Protein AF-A0A0C9VJN4-F1 (afdb_monomer_lite)

pLDDT: mean 79.9, std 18.79, range [38.62, 97.38]

Sequence (126 aa):
MQLIPLPYTISDGPSHRNLYIPRFTIIGHVIGRPSIKNHAVMFTATSISYVFGCFQIVTVIAVIPPGVHWPKGPPIPKPHSPVHFIGILERIEKVTRTPVILVEEITLEIGNQKIRTLSMAIQFLS

Structure (mmCIF, N/CA/C/O backbone):
data_AF-A0A0C9VJN4-F1
#
_entry.id   AF-A0A0C9VJN4-F1
#
loop_
_atom_site.group_PDB
_atom_site.id
_atom_site.type_symbol
_atom_site.label_atom_id
_atom_site.label_alt_id
_atom_site.label_comp_id
_atom_site.label_asym_id
_atom_site.label_entity_id
_atom_site.label_seq_id
_atom_site.pdbx_PDB_ins_code
_atom_site.Cartn_x
_atom_site.Cartn_y
_atom_site.Cartn_z
_atom_site.occupancy
_atom_site.B_iso_or_equiv
_atom_site.auth_seq_id
_atom_site.auth_comp_id
_atom_site.auth_asym_id
_atom_site.auth_atom_id
_atom_site.pdbx_PDB_model_num
ATOM 1 N N . MET A 1 1 ? 15.858 9.145 17.296 1.00 43.66 1 MET A N 1
ATOM 2 C CA . MET A 1 1 ? 14.558 8.626 16.796 1.00 43.66 1 MET A CA 1
ATOM 3 C C . MET A 1 1 ? 14.220 7.312 17.531 1.00 43.66 1 MET A C 1
ATOM 5 O O . MET A 1 1 ? 14.784 6.288 17.187 1.00 43.66 1 MET A O 1
ATOM 9 N N . GLN A 1 2 ? 13.333 7.279 18.543 1.00 38.62 2 GLN A N 1
ATOM 10 C CA . GLN A 1 2 ? 13.177 6.155 19.523 1.00 38.62 2 GLN A CA 1
ATOM 11 C C . GLN A 1 2 ? 12.056 5.135 19.225 1.00 38.62 2 GLN A C 1
ATOM 13 O O . GLN A 1 2 ? 10.918 5.553 19.116 1.00 38.62 2 GLN A O 1
ATOM 18 N N . LEU A 1 3 ? 12.401 3.850 18.997 1.00 43.81 3 LEU A N 1
ATOM 19 C CA . LEU A 1 3 ? 11.599 2.728 18.417 1.00 43.81 3 LEU A CA 1
ATOM 20 C C . LEU A 1 3 ? 10.467 2.235 19.326 1.00 43.81 3 LEU A C 1
ATOM 22 O O . LEU A 1 3 ? 10.673 2.104 20.523 1.00 43.81 3 LEU A O 1
ATOM 26 N N . ILE A 1 4 ? 9.297 1.946 18.740 1.00 46.00 4 ILE A N 1
ATOM 27 C CA . ILE A 1 4 ? 8.277 1.112 19.386 1.00 46.00 4 ILE A CA 1
ATOM 28 C C . ILE A 1 4 ? 8.427 -0.282 18.771 1.00 46.00 4 ILE A C 1
ATOM 30 O O . ILE A 1 4 ? 8.339 -0.387 17.543 1.00 46.00 4 ILE A O 1
ATOM 34 N N . PRO A 1 5 ? 8.700 -1.323 19.573 1.00 48.12 5 PRO A N 1
ATOM 35 C CA . PRO A 1 5 ? 8.777 -2.692 19.081 1.00 48.12 5 PRO A CA 1
ATOM 36 C C . PRO A 1 5 ? 7.423 -3.145 18.526 1.00 48.12 5 PRO A C 1
ATOM 38 O O . PRO A 1 5 ? 6.374 -2.791 19.067 1.00 48.12 5 PRO A O 1
ATOM 41 N N . LEU A 1 6 ? 7.446 -3.938 17.456 1.00 50.00 6 LEU A N 1
ATOM 42 C CA . LEU A 1 6 ? 6.259 -4.651 16.989 1.00 50.00 6 LEU A CA 1
ATOM 43 C C . LEU A 1 6 ? 5.809 -5.686 18.039 1.00 50.00 6 LEU A C 1
ATOM 45 O O . LEU A 1 6 ? 6.642 -6.183 18.799 1.00 50.00 6 LEU A O 1
ATOM 49 N N . PRO A 1 7 ? 4.520 -6.075 18.051 1.00 48.06 7 PRO A N 1
ATOM 50 C CA . PRO A 1 7 ? 4.028 -7.155 18.910 1.00 48.06 7 PRO A CA 1
ATOM 51 C C . PRO A 1 7 ? 4.566 -8.545 18.513 1.00 48.06 7 PRO A C 1
ATOM 53 O O . PRO A 1 7 ? 4.307 -9.519 19.211 1.00 48.06 7 PRO A O 1
ATOM 56 N N . TYR A 1 8 ? 5.316 -8.649 17.411 1.00 49.25 8 TYR A N 1
ATOM 57 C CA . TYR A 1 8 ? 5.995 -9.861 16.959 1.00 49.25 8 TYR A CA 1
ATOM 58 C C . TYR A 1 8 ? 7.437 -9.555 16.538 1.00 49.25 8 TYR A C 1
ATOM 60 O O . TYR A 1 8 ? 7.755 -8.466 16.060 1.00 49.25 8 TYR A O 1
ATOM 68 N N . THR A 1 9 ? 8.326 -10.529 16.726 1.00 47.88 9 THR A N 1
ATOM 69 C CA . THR A 1 9 ? 9.752 -10.409 16.407 1.00 47.88 9 THR A CA 1
ATOM 70 C C . THR A 1 9 ? 9.981 -10.649 14.912 1.00 47.88 9 THR A C 1
ATOM 72 O O . THR A 1 9 ? 9.743 -11.756 14.431 1.00 47.88 9 THR A O 1
ATOM 75 N N . ILE A 1 10 ? 10.477 -9.649 14.175 1.00 50.81 10 ILE A N 1
ATOM 76 C CA . ILE A 1 10 ? 11.066 -9.871 12.844 1.00 50.81 10 ILE A CA 1
ATOM 77 C C . ILE A 1 10 ? 12.465 -10.446 13.098 1.00 50.81 10 ILE A C 1
ATOM 79 O O . ILE A 1 10 ? 13.338 -9.759 13.618 1.00 50.81 10 ILE A O 1
ATOM 83 N N . SER A 1 11 ? 12.632 -11.746 12.865 1.00 44.22 11 SER A N 1
ATOM 84 C CA . SER A 1 11 ? 13.878 -12.477 13.117 1.00 44.22 11 SER A CA 1
ATOM 85 C C . SER A 1 11 ? 14.722 -12.515 11.845 1.00 44.22 11 SER A C 1
ATOM 87 O O . SER A 1 11 ? 14.243 -13.008 10.831 1.00 44.22 11 SER A O 1
ATOM 89 N N . ASP A 1 12 ? 15.998 -12.130 11.933 1.00 48.84 12 ASP A N 1
ATOM 90 C CA . ASP A 1 12 ? 17.011 -12.293 10.867 1.00 48.84 12 ASP A CA 1
ATOM 91 C C . ASP A 1 12 ? 17.443 -13.775 10.656 1.00 48.84 12 ASP A C 1
ATOM 93 O O . ASP A 1 12 ? 18.557 -14.067 10.229 1.00 48.84 12 ASP A O 1
ATOM 97 N N . GLY A 1 13 ? 16.585 -14.738 11.022 1.00 43.44 13 GLY A N 1
ATOM 98 C CA . GLY A 1 13 ? 16.842 -16.184 10.999 1.00 43.44 13 GLY A CA 1
ATOM 99 C C . GLY A 1 13 ? 16.195 -16.904 9.804 1.00 43.44 13 GLY A C 1
ATOM 100 O O . GLY A 1 13 ? 15.449 -16.291 9.042 1.00 43.44 13 GLY A O 1
ATOM 101 N N . PRO A 1 14 ? 16.455 -18.216 9.620 1.00 39.97 14 PRO A N 1
ATOM 102 C CA . PRO A 1 14 ? 16.126 -18.934 8.391 1.00 39.97 14 PRO A CA 1
ATOM 103 C C . PRO A 1 14 ? 14.621 -18.910 8.086 1.00 39.97 14 PRO A C 1
ATOM 105 O O . PRO A 1 14 ? 13.773 -18.960 8.981 1.00 39.97 14 PRO A O 1
ATOM 108 N N . SER A 1 15 ? 14.332 -18.872 6.785 1.00 51.34 15 SER A N 1
ATOM 109 C CA . SER A 1 15 ? 13.074 -18.627 6.055 1.00 51.34 15 SER A CA 1
ATOM 110 C C . SER A 1 15 ? 11.782 -19.296 6.556 1.00 51.34 15 SER A C 1
ATOM 112 O O . SER A 1 15 ? 10.698 -18.926 6.109 1.00 51.34 15 SER A O 1
ATOM 114 N N . HIS A 1 16 ? 11.838 -20.228 7.506 1.00 41.19 16 HIS A N 1
ATOM 115 C CA . HIS A 1 16 ? 10.671 -20.948 8.022 1.00 41.19 16 HIS A CA 1
ATOM 116 C C . HIS A 1 16 ? 9.840 -20.159 9.051 1.00 41.19 16 HIS A C 1
ATOM 118 O O . HIS A 1 16 ? 8.668 -20.475 9.247 1.00 41.19 16 HIS A O 1
ATOM 124 N N . ARG A 1 17 ? 10.384 -19.105 9.685 1.00 42.78 17 ARG A N 1
ATOM 125 C CA . ARG A 1 17 ? 9.608 -18.234 10.602 1.00 42.78 17 ARG A CA 1
ATOM 126 C C . ARG A 1 17 ? 8.799 -17.135 9.896 1.00 42.78 17 ARG A C 1
ATOM 128 O O . ARG A 1 17 ? 7.912 -16.561 10.521 1.00 42.78 17 ARG A O 1
ATOM 135 N N . ASN A 1 18 ? 9.017 -16.908 8.597 1.00 52.91 18 ASN A N 1
ATOM 136 C CA . ASN A 1 18 ? 8.230 -15.963 7.789 1.00 52.91 18 ASN A CA 1
ATOM 137 C C . ASN A 1 18 ? 6.809 -16.456 7.455 1.00 52.91 18 ASN A C 1
ATOM 139 O O . ASN A 1 18 ? 6.000 -15.679 6.952 1.00 52.91 18 ASN A O 1
ATOM 143 N N . LEU A 1 19 ? 6.479 -17.723 7.737 1.00 53.78 19 LEU A N 1
ATOM 144 C CA . LEU A 1 19 ? 5.162 -18.301 7.431 1.00 53.78 19 LEU A CA 1
ATOM 145 C C . LEU A 1 19 ? 4.019 -17.701 8.265 1.00 53.78 19 LEU A C 1
ATOM 147 O O . LEU A 1 19 ? 2.883 -17.689 7.804 1.00 53.78 19 LEU A O 1
ATOM 151 N N . TYR A 1 20 ? 4.313 -17.185 9.462 1.00 68.69 20 TYR A N 1
ATOM 152 C CA . TYR A 1 20 ? 3.299 -16.679 10.398 1.00 68.69 20 TYR A CA 1
ATOM 153 C C . TYR A 1 20 ? 3.254 -15.151 10.500 1.00 68.69 20 TYR A C 1
ATOM 155 O O . TYR A 1 20 ? 2.541 -14.617 11.349 1.00 68.69 20 TYR A O 1
ATOM 163 N N . ILE A 1 21 ? 4.011 -14.430 9.665 1.00 80.50 21 ILE A N 1
ATOM 164 C CA . ILE A 1 21 ? 3.935 -12.967 9.648 1.00 80.50 21 ILE A CA 1
ATOM 165 C C . ILE A 1 21 ? 2.599 -12.570 9.003 1.00 80.50 21 ILE A C 1
ATOM 167 O O . ILE A 1 21 ? 2.330 -12.977 7.868 1.00 80.50 21 ILE A O 1
ATOM 171 N N . PRO A 1 22 ? 1.748 -11.793 9.699 1.00 86.19 22 PRO A N 1
ATOM 172 C CA . PRO A 1 22 ? 0.459 -11.399 9.158 1.00 86.19 22 PRO A CA 1
ATOM 173 C C . PRO A 1 22 ? 0.645 -10.499 7.937 1.00 86.19 22 PRO A C 1
ATOM 175 O O . PRO A 1 22 ? 1.382 -9.510 7.972 1.00 86.19 22 PRO A O 1
ATOM 178 N N . ARG A 1 23 ? -0.077 -10.837 6.868 1.00 91.31 23 ARG A N 1
ATOM 179 C CA . ARG A 1 23 ? -0.195 -10.003 5.674 1.00 91.31 23 ARG A CA 1
ATOM 180 C C . ARG A 1 23 ? -1.414 -9.108 5.791 1.00 91.31 23 ARG A C 1
ATOM 182 O O . ARG A 1 23 ? -2.522 -9.566 6.059 1.00 91.31 23 ARG A O 1
ATOM 189 N N . PHE A 1 24 ? -1.191 -7.827 5.564 1.00 93.12 24 PHE A N 1
ATOM 190 C CA . PHE A 1 24 ? -2.216 -6.806 5.509 1.00 93.12 24 PHE A CA 1
ATOM 191 C C . PHE A 1 24 ? -2.602 -6.600 4.055 1.00 93.12 24 PHE A C 1
ATOM 193 O O . PHE A 1 24 ? -1.744 -6.346 3.212 1.00 93.12 24 PHE A O 1
ATOM 200 N N . THR A 1 25 ? -3.897 -6.702 3.781 1.00 95.31 25 THR A N 1
ATOM 201 C CA . THR A 1 25 ? -4.480 -6.355 2.485 1.00 95.31 25 THR A CA 1
ATOM 202 C C . THR A 1 25 ? -5.140 -4.993 2.613 1.00 95.31 25 THR A C 1
ATOM 204 O O . THR A 1 25 ? -5.990 -4.800 3.482 1.00 95.31 25 THR A O 1
ATOM 207 N N . ILE A 1 26 ? -4.736 -4.039 1.778 1.00 95.25 26 ILE A N 1
ATOM 208 C CA . ILE A 1 26 ? -5.226 -2.660 1.831 1.00 95.25 26 ILE A CA 1
ATOM 209 C C . ILE A 1 26 ? -5.759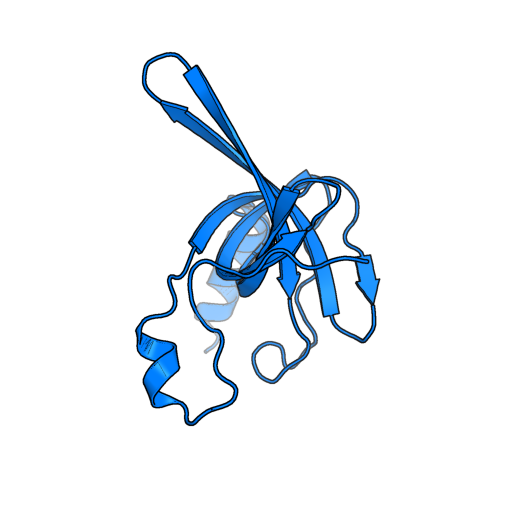 -2.275 0.462 1.00 95.25 26 ILE A C 1
ATOM 211 O O . ILE A 1 26 ? -5.024 -2.320 -0.519 1.00 95.25 26 ILE A O 1
ATOM 215 N N . ILE A 1 27 ? -7.022 -1.850 0.418 1.00 95.38 27 ILE A N 1
ATOM 216 C CA . ILE A 1 27 ? -7.645 -1.198 -0.737 1.00 95.38 27 ILE A CA 1
ATOM 217 C C . ILE A 1 27 ? -7.881 0.255 -0.340 1.00 95.38 27 ILE A C 1
ATOM 219 O O . ILE A 1 27 ? -8.578 0.532 0.632 1.00 95.38 27 ILE A O 1
ATOM 223 N N . GLY A 1 28 ? -7.285 1.197 -1.058 1.00 94.88 28 GLY A N 1
ATOM 224 C CA . GLY A 1 28 ? -7.329 2.597 -0.662 1.00 94.88 28 GLY A CA 1
ATOM 225 C C . GLY A 1 28 ? -6.958 3.554 -1.778 1.00 94.88 28 GLY A C 1
ATOM 226 O O . GLY A 1 28 ? -6.899 3.182 -2.946 1.00 94.88 28 GLY A O 1
ATOM 227 N N . HIS A 1 29 ? -6.709 4.804 -1.403 1.00 95.19 29 HIS A N 1
ATOM 228 C CA . HIS A 1 29 ? -6.278 5.862 -2.312 1.00 95.19 29 HIS A CA 1
ATOM 229 C C . HIS A 1 29 ? -4.941 6.447 -1.879 1.00 95.19 29 HIS A C 1
ATOM 231 O O . HIS A 1 29 ? -4.683 6.632 -0.689 1.00 95.19 29 HIS A O 1
ATOM 237 N N . VAL A 1 30 ? -4.102 6.763 -2.861 1.00 96.56 30 VAL A N 1
ATOM 238 C CA . VAL A 1 30 ? -2.786 7.369 -2.649 1.00 96.56 30 VAL A CA 1
ATOM 239 C C . VAL A 1 30 ? -2.958 8.830 -2.249 1.00 96.56 30 VAL A C 1
ATOM 241 O O . VAL A 1 30 ? -3.583 9.610 -2.970 1.00 96.56 30 VAL A O 1
ATOM 244 N N . ILE A 1 31 ? -2.368 9.219 -1.123 1.00 95.12 31 ILE A N 1
ATOM 245 C CA . ILE A 1 31 ? -2.365 10.600 -0.645 1.00 95.12 31 ILE A CA 1
ATOM 246 C C . ILE A 1 31 ? -1.024 11.250 -0.957 1.00 95.12 31 ILE A C 1
ATOM 248 O O . ILE A 1 31 ? 0.036 10.762 -0.566 1.00 95.12 31 ILE A O 1
ATOM 252 N N . GLY A 1 32 ? -1.092 12.406 -1.616 1.00 91.69 32 GLY A N 1
ATOM 253 C CA . GLY A 1 32 ? 0.083 13.198 -1.949 1.00 91.69 32 GLY A CA 1
ATOM 254 C C . GLY A 1 32 ? 0.948 12.555 -3.030 1.00 91.69 32 GLY A C 1
ATOM 255 O O . GLY A 1 32 ? 0.509 11.689 -3.788 1.00 91.69 32 GLY A O 1
ATOM 256 N N . ARG A 1 33 ? 2.189 13.035 -3.137 1.00 94.19 33 ARG A N 1
ATOM 257 C CA . ARG A 1 33 ? 3.156 12.538 -4.121 1.00 94.19 33 ARG A CA 1
ATOM 258 C C . ARG A 1 33 ? 4.005 11.423 -3.508 1.00 94.19 33 ARG A C 1
ATOM 260 O O . ARG A 1 33 ? 4.548 11.641 -2.424 1.00 94.19 33 ARG A O 1
ATOM 267 N N . PRO A 1 34 ? 4.166 10.274 -4.189 1.00 94.75 34 PRO A N 1
ATOM 268 C CA . PRO A 1 34 ? 5.149 9.280 -3.784 1.00 94.75 34 PRO A CA 1
ATOM 269 C C . PRO A 1 34 ? 6.555 9.877 -3.735 1.00 94.75 34 PRO A C 1
ATOM 271 O O . PRO A 1 34 ? 6.908 10.748 -4.533 1.00 94.75 34 PRO A O 1
ATOM 274 N N . SER A 1 35 ? 7.363 9.365 -2.818 1.00 94.88 35 SER A N 1
ATOM 275 C CA . SER A 1 35 ? 8.781 9.667 -2.688 1.00 94.88 35 SER A CA 1
ATOM 276 C C . SER A 1 35 ? 9.607 8.487 -3.182 1.00 94.88 35 SER A C 1
ATOM 278 O O . SER A 1 35 ? 9.245 7.330 -2.965 1.00 94.88 35 SER A O 1
ATOM 280 N N . ILE A 1 36 ? 10.728 8.780 -3.836 1.00 92.50 36 ILE A N 1
ATOM 281 C CA . ILE A 1 36 ? 11.662 7.775 -4.343 1.00 92.50 36 ILE A CA 1
ATOM 282 C C . ILE A 1 36 ? 13.003 8.0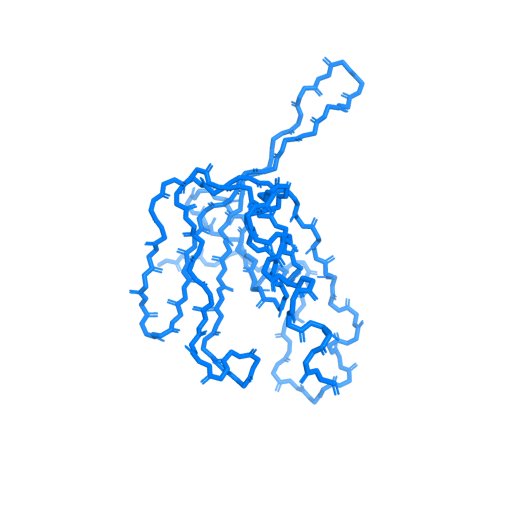21 -3.668 1.00 92.50 36 ILE A C 1
ATOM 284 O O . ILE A 1 36 ? 13.586 9.097 -3.803 1.00 92.50 36 ILE A O 1
ATOM 288 N N . LYS A 1 37 ? 13.496 7.028 -2.928 1.00 87.00 37 LYS A N 1
ATOM 289 C CA . LYS A 1 37 ? 14.787 7.110 -2.240 1.00 87.00 37 LYS A CA 1
ATOM 290 C C . LYS A 1 37 ? 15.452 5.745 -2.233 1.00 87.00 37 LYS A C 1
ATOM 292 O O . LYS A 1 37 ? 14.810 4.756 -1.899 1.00 87.00 37 LYS A O 1
ATOM 297 N N . ASN A 1 38 ? 16.739 5.695 -2.573 1.00 84.44 38 ASN A N 1
ATOM 298 C CA . ASN A 1 38 ? 17.530 4.458 -2.602 1.00 84.44 38 ASN A CA 1
ATOM 299 C C . ASN A 1 38 ? 16.848 3.332 -3.405 1.00 84.44 38 ASN A C 1
ATOM 301 O O . ASN A 1 38 ? 16.808 2.190 -2.961 1.00 84.44 38 ASN A O 1
ATOM 305 N N . HIS A 1 39 ? 16.262 3.672 -4.558 1.00 83.88 39 HIS A N 1
ATOM 306 C CA . HIS A 1 39 ? 15.502 2.750 -5.417 1.00 83.88 39 HIS A CA 1
ATOM 307 C C . HIS A 1 39 ? 14.252 2.116 -4.778 1.00 83.88 39 HIS A C 1
ATOM 309 O O . HIS A 1 39 ? 13.626 1.269 -5.405 1.00 83.88 39 HIS A O 1
ATOM 315 N N . ALA A 1 40 ? 13.854 2.545 -3.578 1.00 89.69 40 ALA A N 1
ATOM 316 C CA . ALA A 1 40 ? 12.566 2.225 -2.980 1.00 89.69 40 ALA A CA 1
ATOM 317 C C . ALA A 1 40 ? 11.535 3.309 -3.321 1.00 89.69 40 ALA A C 1
ATOM 319 O O . ALA A 1 40 ? 11.873 4.495 -3.419 1.00 89.69 40 ALA A O 1
ATOM 320 N N . VAL A 1 41 ? 10.271 2.905 -3.447 1.00 95.19 41 VAL A N 1
ATOM 321 C CA . VAL A 1 41 ? 9.133 3.822 -3.600 1.00 95.19 41 VAL A CA 1
ATOM 322 C C . VAL A 1 41 ? 8.343 3.836 -2.303 1.00 95.19 41 VAL A C 1
ATOM 324 O O . VAL A 1 41 ? 7.931 2.793 -1.808 1.00 95.19 41 VAL A O 1
ATOM 327 N N . MET A 1 42 ? 8.118 5.024 -1.756 1.00 95.75 42 MET A N 1
ATOM 328 C CA . MET A 1 42 ? 7.331 5.237 -0.547 1.00 95.75 42 MET A CA 1
ATOM 329 C C . MET A 1 42 ? 6.124 6.103 -0.885 1.00 95.75 42 MET A C 1
ATOM 331 O O . MET A 1 42 ? 6.264 7.150 -1.515 1.00 95.75 42 MET A O 1
ATOM 335 N N . PHE A 1 43 ? 4.937 5.698 -0.455 1.00 97.00 43 PHE A N 1
ATOM 336 C CA . PHE A 1 43 ? 3.719 6.480 -0.644 1.00 97.00 43 PHE A CA 1
ATOM 337 C C . PHE A 1 43 ? 2.782 6.314 0.544 1.00 97.00 43 PHE A C 1
ATOM 339 O O . PHE A 1 43 ? 2.805 5.299 1.234 1.00 97.00 43 PHE A O 1
ATOM 346 N N . THR A 1 44 ? 1.947 7.317 0.784 1.00 97.25 44 THR A N 1
ATOM 347 C CA . THR A 1 44 ? 0.900 7.238 1.801 1.00 97.25 44 THR A CA 1
ATOM 348 C C . THR A 1 44 ? -0.382 6.759 1.142 1.00 97.25 44 THR A C 1
ATOM 350 O O . THR A 1 44 ? -0.735 7.238 0.063 1.00 97.25 44 THR A O 1
ATOM 353 N N . ALA A 1 45 ? -1.089 5.833 1.779 1.00 97.38 45 ALA A N 1
ATOM 354 C CA . ALA A 1 45 ? -2.382 5.356 1.315 1.00 97.38 45 ALA A CA 1
ATOM 355 C C . ALA A 1 45 ? -3.410 5.417 2.441 1.00 97.38 45 ALA A C 1
ATOM 357 O O . ALA A 1 45 ? -3.102 5.090 3.587 1.00 97.38 45 ALA A O 1
ATOM 358 N N . THR A 1 46 ? -4.637 5.794 2.095 1.00 96.88 46 THR A N 1
ATOM 359 C CA . THR A 1 46 ? -5.766 5.797 3.024 1.00 96.88 46 THR A CA 1
ATOM 360 C C . THR A 1 46 ? -6.852 4.857 2.538 1.00 96.88 46 THR A C 1
ATOM 362 O O . THR A 1 46 ? -7.340 4.971 1.413 1.00 96.88 46 THR A O 1
ATOM 365 N N . SER A 1 47 ? -7.221 3.931 3.413 1.00 95.50 47 SER A N 1
ATOM 366 C CA . SER A 1 47 ? -8.375 3.052 3.284 1.00 95.50 47 SER A CA 1
ATOM 367 C C . SER A 1 47 ? -9.518 3.618 4.112 1.00 95.50 47 SER A C 1
ATOM 369 O O . SER A 1 47 ? -9.310 4.068 5.241 1.00 95.50 47 SER A O 1
ATOM 371 N N . ILE A 1 48 ? -10.726 3.580 3.559 1.00 94.06 48 ILE A N 1
ATOM 372 C CA . ILE A 1 48 ? -11.943 4.033 4.230 1.00 94.06 48 ILE A CA 1
ATOM 373 C C . ILE A 1 48 ? -12.965 2.909 4.131 1.00 94.06 48 ILE A C 1
ATOM 375 O O . ILE A 1 48 ? -13.268 2.446 3.034 1.00 94.06 48 ILE A O 1
ATOM 379 N N . SER A 1 49 ? -13.506 2.507 5.274 1.00 92.00 49 SER A N 1
ATOM 380 C CA . SER A 1 49 ? -14.558 1.499 5.381 1.00 92.00 49 SER A CA 1
ATOM 381 C C . SER A 1 49 ? -15.739 2.072 6.152 1.00 92.00 49 SER A C 1
ATOM 383 O O . SER A 1 49 ? -15.558 2.870 7.067 1.00 92.00 49 SER A O 1
ATOM 385 N N . TYR A 1 50 ? -16.957 1.664 5.806 1.00 92.06 50 TYR A N 1
ATOM 386 C CA . TYR A 1 50 ? -18.159 2.029 6.551 1.00 92.06 50 TYR A CA 1
ATOM 387 C C . TYR A 1 50 ? -18.614 0.840 7.395 1.00 92.06 50 TYR A C 1
ATOM 389 O O . TYR A 1 50 ? -18.902 -0.228 6.858 1.00 92.06 50 TYR A O 1
ATOM 397 N N . VAL A 1 51 ? -18.646 1.014 8.714 1.00 90.88 51 VAL A N 1
ATOM 398 C CA . VAL A 1 51 ? -18.959 -0.047 9.674 1.00 90.88 51 VAL A CA 1
ATOM 399 C C . VAL A 1 51 ? -19.938 0.505 10.706 1.00 90.88 51 VAL A C 1
ATOM 401 O O . VAL A 1 51 ? -19.640 1.489 11.377 1.00 90.88 51 VAL A O 1
ATOM 404 N N . PHE A 1 52 ? -21.112 -0.125 10.822 1.00 89.88 52 PHE A N 1
ATOM 405 C CA . PHE A 1 52 ? -22.157 0.209 11.806 1.00 89.88 52 PHE A CA 1
ATOM 406 C C . PHE A 1 52 ? -22.464 1.712 11.945 1.00 89.88 52 PHE A C 1
ATOM 408 O O . PHE A 1 52 ? -22.436 2.258 13.043 1.00 89.88 52 PHE A O 1
ATOM 415 N N . GLY A 1 53 ? -22.758 2.405 10.843 1.00 92.12 53 GLY A N 1
ATOM 416 C CA . GLY A 1 53 ? -23.129 3.823 10.918 1.00 92.12 53 GLY A CA 1
ATOM 417 C C . GLY A 1 53 ? -21.955 4.802 10.828 1.00 92.12 53 GLY A C 1
ATOM 418 O O . GLY A 1 53 ? -22.182 5.989 10.608 1.00 92.12 53 GLY A O 1
ATOM 419 N N . CYS A 1 54 ? -20.715 4.322 10.949 1.00 91.81 54 CYS A N 1
ATOM 420 C CA . CYS A 1 54 ? -19.526 5.160 11.073 1.00 91.81 54 CYS A CA 1
ATOM 421 C C . CYS A 1 54 ? -18.493 4.866 9.980 1.00 91.81 54 CYS A C 1
ATOM 423 O O . CYS A 1 54 ? -18.263 3.715 9.606 1.00 91.81 54 CYS A O 1
ATOM 425 N N . PHE A 1 55 ? -17.806 5.910 9.512 1.00 91.31 55 PHE A N 1
ATOM 426 C CA . PHE A 1 55 ? -16.612 5.746 8.687 1.00 91.31 55 PHE A CA 1
ATOM 427 C C . PHE A 1 55 ? -15.402 5.437 9.568 1.00 91.31 55 PHE A C 1
ATOM 429 O O . PHE A 1 55 ? -15.072 6.191 10.482 1.00 91.31 55 PHE A O 1
ATOM 436 N N . GLN A 1 56 ? -14.724 4.338 9.263 1.00 92.56 56 GLN A N 1
ATOM 437 C CA . GLN A 1 56 ? -13.419 3.989 9.801 1.00 92.56 56 GLN A CA 1
ATOM 438 C C . GLN A 1 56 ? -12.362 4.285 8.745 1.00 92.56 56 GLN A C 1
ATOM 440 O O . GLN A 1 56 ? -12.479 3.864 7.594 1.00 92.56 56 GLN A O 1
ATOM 445 N N . ILE A 1 57 ? -11.332 5.025 9.143 1.00 92.44 57 ILE A N 1
ATOM 446 C CA . ILE A 1 57 ? -10.269 5.483 8.255 1.00 92.44 57 ILE A CA 1
ATOM 447 C C . ILE A 1 57 ? -8.952 4.932 8.779 1.00 92.44 57 ILE A C 1
ATOM 449 O O . ILE A 1 57 ? -8.630 5.094 9.955 1.00 92.44 57 ILE A O 1
ATOM 453 N N . VAL A 1 58 ? -8.182 4.305 7.897 1.00 93.69 58 VAL A N 1
ATOM 454 C CA . VAL A 1 58 ? -6.828 3.843 8.192 1.00 93.69 58 VAL A CA 1
ATOM 455 C C . VAL A 1 58 ? -5.888 4.450 7.170 1.00 93.69 58 VAL A C 1
ATOM 457 O O . VAL A 1 58 ? -6.045 4.241 5.969 1.00 93.69 58 VAL A O 1
ATOM 460 N N . THR A 1 59 ? -4.893 5.181 7.658 1.00 96.25 59 THR A N 1
ATOM 461 C CA . THR A 1 59 ? -3.802 5.713 6.842 1.00 96.25 59 THR A CA 1
ATOM 462 C C . THR A 1 59 ? -2.541 4.927 7.145 1.00 96.25 59 THR A C 1
ATOM 464 O O . THR A 1 59 ? -2.207 4.719 8.310 1.00 96.25 59 THR A O 1
ATOM 467 N N . VAL A 1 60 ? -1.841 4.502 6.099 1.00 96.94 60 VAL A N 1
ATOM 468 C CA . VAL A 1 60 ? -0.566 3.793 6.202 1.00 96.94 60 VAL A CA 1
ATOM 469 C C . VAL A 1 60 ? 0.475 4.424 5.293 1.00 96.94 60 VAL A C 1
ATOM 471 O O . VAL A 1 60 ? 0.160 5.072 4.294 1.00 96.94 60 VAL A O 1
ATOM 474 N N . ILE A 1 61 ? 1.733 4.171 5.622 1.00 96.50 61 ILE A N 1
ATOM 475 C CA . ILE A 1 61 ? 2.865 4.377 4.732 1.00 96.50 61 ILE A CA 1
ATOM 476 C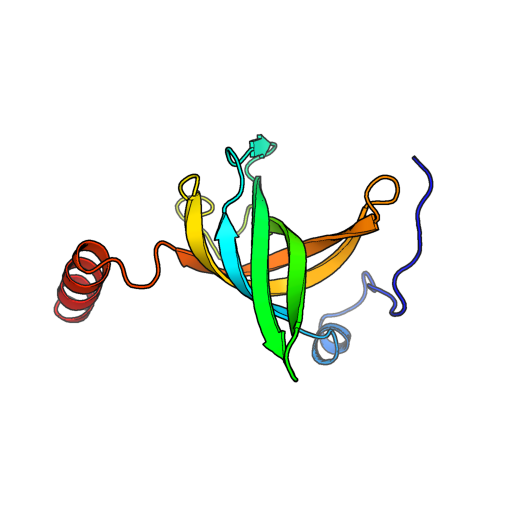 C . ILE A 1 61 ? 3.160 3.035 4.072 1.00 96.50 61 ILE A C 1
ATOM 478 O O . ILE A 1 61 ? 3.484 2.069 4.753 1.00 96.50 61 ILE A O 1
ATOM 482 N N . ALA A 1 62 ? 3.083 2.974 2.753 1.00 96.69 62 ALA A N 1
ATOM 483 C CA . ALA A 1 62 ? 3.486 1.821 1.970 1.00 96.69 62 ALA A CA 1
ATOM 484 C C . ALA A 1 62 ? 4.907 2.028 1.430 1.00 96.69 62 ALA A C 1
ATOM 486 O O . ALA A 1 62 ? 5.238 3.099 0.913 1.00 96.69 62 ALA A O 1
ATOM 487 N N . VAL A 1 63 ? 5.747 1.002 1.555 1.00 95.00 63 VAL A N 1
ATOM 488 C CA . VAL A 1 63 ? 7.127 0.980 1.060 1.00 95.00 63 VAL A CA 1
ATOM 489 C C . VAL A 1 63 ? 7.278 -0.187 0.100 1.00 95.00 63 VAL A C 1
ATOM 491 O O . VAL A 1 63 ? 7.125 -1.336 0.496 1.00 95.00 63 VAL A O 1
ATOM 494 N N . ILE A 1 64 ? 7.607 0.105 -1.153 1.00 93.94 64 ILE A N 1
ATOM 495 C CA . ILE A 1 64 ? 7.948 -0.892 -2.163 1.00 93.94 64 ILE A CA 1
ATOM 496 C C . ILE A 1 64 ? 9.478 -0.983 -2.204 1.00 93.94 64 ILE A C 1
ATOM 498 O O . ILE A 1 64 ? 10.125 -0.031 -2.665 1.00 93.94 64 ILE A O 1
ATOM 502 N N . PRO A 1 65 ? 10.076 -2.072 -1.688 1.00 87.56 65 PRO A N 1
ATOM 503 C CA . PRO A 1 65 ? 11.522 -2.218 -1.672 1.00 87.56 65 PRO A CA 1
ATOM 504 C C . PRO A 1 65 ? 12.062 -2.462 -3.091 1.00 87.56 65 PRO A C 1
ATOM 506 O O . PRO A 1 65 ? 11.367 -3.053 -3.923 1.00 87.56 65 PRO A O 1
ATOM 509 N N . PRO A 1 66 ? 13.310 -2.059 -3.384 1.00 81.19 66 PRO A N 1
ATOM 510 C CA . PRO A 1 66 ? 13.994 -2.530 -4.579 1.00 81.19 66 PRO A CA 1
ATOM 511 C C . PRO A 1 66 ? 14.207 -4.043 -4.472 1.00 81.19 66 PRO A C 1
ATOM 513 O O . PRO A 1 66 ? 14.506 -4.558 -3.395 1.00 81.19 66 PRO A O 1
ATOM 516 N N . GLY A 1 67 ? 14.081 -4.774 -5.577 1.00 72.56 67 GLY A N 1
ATOM 517 C CA . GLY A 1 67 ? 14.334 -6.210 -5.548 1.00 72.56 67 GLY A CA 1
ATOM 518 C C . GLY A 1 67 ? 13.823 -6.966 -6.764 1.00 72.56 67 GLY A C 1
ATOM 519 O O . GLY A 1 67 ? 13.281 -6.391 -7.705 1.00 72.56 67 GLY A O 1
ATOM 520 N N . VAL A 1 68 ? 13.992 -8.287 -6.704 1.00 61.69 68 VAL A N 1
ATOM 521 C CA . VAL A 1 68 ? 13.706 -9.236 -7.795 1.00 61.69 68 VAL A CA 1
ATOM 522 C C . VAL A 1 68 ? 12.227 -9.240 -8.193 1.00 61.69 68 VAL A C 1
ATOM 524 O O . VAL A 1 68 ? 11.912 -9.472 -9.355 1.00 61.69 68 VAL A O 1
ATOM 527 N N . HIS A 1 69 ? 11.322 -8.907 -7.268 1.00 74.69 69 HIS A N 1
ATOM 528 C CA . HIS A 1 69 ? 9.888 -8.773 -7.550 1.00 74.69 69 HIS A CA 1
ATOM 529 C C . HIS A 1 69 ? 9.570 -7.644 -8.546 1.00 74.69 69 HIS A C 1
ATOM 531 O O . HIS A 1 69 ? 8.510 -7.650 -9.165 1.00 74.69 69 HIS A O 1
ATOM 537 N N . TRP A 1 70 ? 10.501 -6.704 -8.745 1.00 82.81 70 TRP A N 1
ATOM 538 C CA . TRP A 1 70 ? 10.316 -5.520 -9.578 1.00 82.81 70 TRP A CA 1
ATOM 539 C C . TRP A 1 70 ? 11.483 -5.357 -10.565 1.00 82.81 70 TRP A C 1
ATOM 541 O O . TRP A 1 70 ? 12.259 -4.406 -10.460 1.00 82.81 70 TRP A O 1
ATOM 551 N N . PRO A 1 71 ? 11.639 -6.262 -11.552 1.00 72.69 71 PRO A N 1
ATOM 552 C CA . PRO A 1 71 ? 12.810 -6.287 -12.436 1.00 72.69 71 PRO A CA 1
ATOM 553 C C . PRO A 1 71 ? 12.968 -5.015 -13.285 1.00 72.69 71 PRO A C 1
ATOM 555 O O . PRO A 1 71 ? 14.068 -4.696 -13.723 1.00 72.69 71 PRO A O 1
ATOM 558 N N . LYS A 1 72 ? 11.881 -4.261 -13.497 1.00 80.75 72 LYS A N 1
ATOM 559 C CA . LYS A 1 72 ? 11.876 -2.960 -14.191 1.00 80.75 72 LYS A CA 1
ATOM 560 C C . LYS A 1 72 ? 11.857 -1.764 -13.226 1.00 80.75 72 LYS A C 1
ATOM 562 O O . LYS A 1 72 ? 11.543 -0.649 -13.631 1.00 80.75 72 LYS A O 1
ATOM 567 N N . GLY A 1 73 ? 12.186 -2.001 -11.959 1.00 82.19 73 GLY A N 1
ATOM 568 C CA . GLY A 1 73 ? 12.014 -1.054 -10.866 1.00 82.19 73 GLY A CA 1
ATOM 569 C C . GLY A 1 73 ? 10.617 -1.131 -10.239 1.00 82.19 73 GLY A C 1
ATOM 570 O O . GLY A 1 73 ? 9.674 -1.620 -10.871 1.00 82.19 73 GLY A O 1
ATOM 571 N N . PRO A 1 74 ? 10.481 -0.682 -8.979 1.00 88.81 74 PRO A N 1
ATOM 572 C CA . PRO A 1 74 ? 9.209 -0.695 -8.270 1.00 88.81 74 PRO A CA 1
ATOM 573 C C . PRO A 1 74 ? 8.166 0.182 -8.981 1.00 88.81 74 PRO A C 1
ATOM 575 O O . PRO A 1 74 ? 8.498 1.273 -9.458 1.00 88.81 74 PRO A O 1
ATOM 578 N N . PRO A 1 75 ? 6.898 -0.253 -9.040 1.00 90.94 75 PRO A N 1
ATOM 579 C CA . PRO A 1 75 ? 5.829 0.558 -9.601 1.00 90.94 75 PRO A CA 1
ATOM 580 C C . PRO A 1 75 ? 5.633 1.841 -8.784 1.00 90.94 75 PRO A C 1
ATOM 582 O O . PRO A 1 75 ? 5.698 1.835 -7.555 1.00 90.94 75 PRO A O 1
ATOM 585 N N . ILE A 1 76 ? 5.369 2.954 -9.474 1.00 93.19 76 ILE A N 1
ATOM 586 C CA . ILE A 1 76 ? 5.156 4.263 -8.848 1.00 93.19 76 ILE A CA 1
ATOM 587 C C . ILE A 1 76 ? 3.664 4.614 -8.950 1.00 93.19 76 ILE A C 1
ATOM 589 O O . ILE A 1 76 ? 3.188 4.894 -10.054 1.00 93.19 76 ILE A O 1
ATOM 593 N N . PRO A 1 77 ? 2.905 4.599 -7.839 1.00 93.44 77 PRO A N 1
ATOM 594 C CA . PRO A 1 77 ? 1.491 4.958 -7.860 1.00 93.44 77 PRO A CA 1
ATOM 595 C C . PRO A 1 77 ? 1.276 6.425 -8.241 1.00 93.44 77 PRO A C 1
ATOM 597 O O . PRO A 1 77 ? 2.069 7.294 -7.886 1.00 93.44 77 PRO A O 1
ATOM 600 N N . LYS A 1 78 ? 0.165 6.746 -8.913 1.00 92.94 78 LYS A N 1
ATOM 601 C CA . LYS A 1 78 ? -0.180 8.151 -9.168 1.00 92.94 78 LYS A CA 1
ATOM 602 C C . LYS A 1 78 ? -0.781 8.798 -7.913 1.00 92.94 78 LYS A C 1
ATOM 604 O O . LYS A 1 78 ? -1.550 8.140 -7.206 1.00 92.94 78 LYS A O 1
ATOM 609 N N . PRO A 1 79 ? -0.504 10.085 -7.647 1.00 92.94 79 PRO A N 1
ATOM 610 C CA . PRO A 1 79 ? -1.221 10.838 -6.621 1.00 92.94 79 PRO A CA 1
ATOM 611 C C . PRO A 1 79 ? -2.734 10.727 -6.816 1.00 92.94 79 PRO A C 1
ATOM 613 O O . PRO A 1 79 ? -3.209 10.805 -7.948 1.00 92.94 79 PRO A O 1
ATOM 616 N N . HIS A 1 80 ? -3.482 10.557 -5.725 1.00 91.06 80 HIS A N 1
ATOM 617 C CA . HIS A 1 80 ? -4.948 10.466 -5.726 1.00 91.06 80 HIS A CA 1
ATOM 618 C C . HIS A 1 80 ? -5.530 9.297 -6.536 1.00 91.06 80 HIS A C 1
ATOM 620 O O . HIS A 1 80 ? -6.721 9.292 -6.839 1.00 91.06 80 HIS A O 1
ATOM 626 N N . SER A 1 81 ? -4.714 8.295 -6.878 1.00 92.69 81 SER A N 1
ATOM 627 C CA . SER A 1 81 ? -5.184 7.097 -7.576 1.00 92.69 81 SER A CA 1
ATOM 628 C C . SER A 1 81 ? -5.581 5.978 -6.607 1.00 92.69 81 SER A C 1
ATOM 630 O O . SER A 1 81 ? -5.017 5.889 -5.509 1.00 92.69 81 SER A O 1
ATOM 632 N N . PRO A 1 82 ? -6.544 5.121 -6.994 1.00 94.19 82 PRO A N 1
ATOM 633 C CA . PRO A 1 82 ? -6.888 3.931 -6.231 1.00 94.19 82 PRO A CA 1
ATOM 634 C C . PRO A 1 82 ? -5.776 2.883 -6.322 1.00 94.19 82 PRO A C 1
ATOM 636 O O . PRO A 1 82 ? -5.169 2.686 -7.377 1.00 94.19 82 PRO A O 1
ATOM 639 N N . VAL A 1 83 ? -5.535 2.183 -5.218 1.00 95.50 83 VAL A N 1
ATOM 640 C CA . VAL A 1 83 ? -4.509 1.144 -5.080 1.00 95.50 83 VAL A CA 1
ATOM 641 C C . VAL A 1 83 ? -5.023 -0.019 -4.241 1.00 95.50 83 VAL A C 1
ATOM 643 O O . VAL A 1 83 ? -5.845 0.157 -3.343 1.00 95.50 83 VAL A O 1
ATOM 646 N N . HIS A 1 84 ? -4.503 -1.208 -4.521 1.00 95.56 84 HIS A N 1
ATOM 647 C CA . HIS A 1 84 ? -4.674 -2.416 -3.719 1.00 95.56 84 HIS A CA 1
ATOM 648 C C . HIS A 1 84 ? -3.302 -3.010 -3.556 1.00 95.56 84 HIS A C 1
ATOM 650 O O . HIS A 1 84 ? -2.603 -3.212 -4.547 1.00 95.56 84 HIS A O 1
ATOM 656 N N . PHE A 1 85 ? -2.903 -3.259 -2.324 1.00 95.44 85 PHE A N 1
ATOM 657 C CA . PHE A 1 85 ? -1.617 -3.867 -2.062 1.00 95.44 85 PHE A CA 1
ATOM 658 C C . PHE A 1 85 ? -1.696 -4.815 -0.883 1.00 95.44 85 PHE A C 1
ATOM 660 O O . PHE A 1 85 ? -2.518 -4.657 0.024 1.00 95.44 85 PHE A O 1
ATOM 667 N N . ILE A 1 86 ? -0.809 -5.798 -0.934 1.00 95.56 86 ILE A N 1
ATOM 668 C CA . ILE A 1 86 ? -0.587 -6.780 0.111 1.00 95.56 86 ILE A CA 1
ATOM 669 C C . ILE A 1 86 ? 0.838 -6.583 0.604 1.00 95.56 86 ILE A C 1
ATOM 671 O O . ILE A 1 86 ? 1.767 -6.359 -0.179 1.00 95.56 86 ILE A O 1
ATOM 675 N N . GLY A 1 87 ? 1.011 -6.627 1.914 1.00 93.62 87 GLY A N 1
ATOM 676 C CA . GLY A 1 87 ? 2.328 -6.512 2.506 1.00 93.62 87 GLY A CA 1
ATOM 677 C C . GLY A 1 87 ? 2.344 -6.868 3.975 1.00 93.62 87 GLY A C 1
ATOM 678 O O . GLY A 1 87 ? 1.318 -7.180 4.576 1.00 93.62 87 GLY A O 1
ATOM 679 N N . ILE A 1 88 ? 3.524 -6.787 4.568 1.00 92.88 88 ILE A N 1
ATOM 680 C CA . ILE A 1 88 ? 3.725 -7.045 5.991 1.00 92.88 88 ILE A CA 1
ATOM 681 C C . ILE A 1 88 ? 3.839 -5.725 6.744 1.00 92.88 88 ILE A C 1
ATOM 683 O O . ILE A 1 88 ? 4.421 -4.759 6.248 1.00 92.88 88 ILE A O 1
ATOM 687 N N . LEU A 1 89 ? 3.309 -5.672 7.964 1.00 91.94 89 LEU A N 1
ATOM 688 C CA . LEU A 1 89 ? 3.591 -4.551 8.852 1.00 91.94 89 LEU A CA 1
ATOM 689 C C . LEU A 1 89 ? 5.062 -4.641 9.286 1.00 91.94 89 LEU A C 1
ATOM 691 O O . LEU A 1 89 ? 5.468 -5.556 9.999 1.00 91.94 89 LEU A O 1
ATOM 695 N N . GLU A 1 90 ? 5.870 -3.695 8.825 1.00 87.50 90 GLU A N 1
ATOM 696 C CA . GLU A 1 90 ? 7.307 -3.660 9.101 1.00 87.50 90 GLU A CA 1
ATOM 697 C C . GLU A 1 90 ? 7.595 -2.903 10.401 1.00 87.50 90 GLU A C 1
ATOM 699 O O . GLU A 1 90 ? 8.458 -3.291 11.187 1.00 87.50 90 GLU A O 1
ATOM 704 N N . ARG A 1 91 ? 6.882 -1.795 10.635 1.00 86.81 91 ARG A N 1
ATOM 705 C CA . ARG A 1 91 ? 7.042 -0.951 11.828 1.00 86.81 91 ARG A CA 1
ATOM 706 C C . ARG A 1 91 ? 5.877 0.019 11.991 1.00 86.81 91 ARG A C 1
ATOM 708 O O . ARG A 1 91 ? 5.086 0.217 11.077 1.00 86.81 91 ARG A O 1
ATOM 715 N N . ILE A 1 92 ? 5.825 0.697 13.133 1.00 90.44 92 ILE A N 1
ATOM 716 C CA . ILE A 1 92 ? 4.958 1.862 13.356 1.00 90.44 92 ILE A CA 1
ATOM 717 C C . ILE A 1 92 ? 5.850 3.104 13.470 1.00 90.44 92 ILE A C 1
ATOM 719 O O . ILE A 1 92 ? 6.785 3.143 14.276 1.00 90.44 92 ILE A O 1
ATOM 723 N N . GLU A 1 93 ? 5.595 4.123 12.648 1.00 87.12 93 GLU A N 1
ATOM 724 C CA . GLU A 1 93 ? 6.298 5.401 12.737 1.00 87.12 93 GLU A CA 1
ATOM 725 C C . GLU A 1 93 ? 5.963 6.086 14.069 1.00 87.12 93 GLU A C 1
ATOM 727 O O . GLU A 1 93 ? 4.806 6.240 14.431 1.00 87.12 93 GLU A O 1
ATOM 732 N N . LYS A 1 94 ? 6.963 6.521 14.835 1.00 82.56 94 LYS A N 1
ATOM 733 C CA . LYS A 1 94 ? 6.735 6.931 16.237 1.00 82.56 94 LYS A CA 1
ATOM 734 C C . LYS A 1 94 ? 5.965 8.223 16.390 1.00 82.56 94 LYS A C 1
ATOM 736 O O . LYS A 1 94 ? 5.194 8.354 17.334 1.00 82.56 94 LYS A O 1
ATOM 741 N N . VAL A 1 95 ? 6.271 9.180 15.516 1.00 85.44 95 VAL A N 1
ATOM 742 C CA . VAL A 1 95 ? 5.777 10.553 15.622 1.00 85.44 95 VAL A CA 1
ATOM 743 C C . VAL A 1 95 ? 4.308 10.575 15.244 1.00 85.44 95 VAL A C 1
ATOM 745 O O . VAL A 1 95 ? 3.474 11.009 16.026 1.00 85.44 95 VAL A O 1
ATOM 748 N N . THR A 1 96 ? 3.991 10.035 14.073 1.00 86.94 96 THR A N 1
ATOM 749 C CA . THR A 1 96 ? 2.629 10.034 13.535 1.00 86.94 96 THR A CA 1
ATOM 750 C C . THR A 1 96 ? 1.805 8.836 14.008 1.00 86.94 96 THR A C 1
ATOM 752 O O . THR A 1 96 ? 0.600 8.809 13.794 1.00 86.94 96 THR A O 1
ATOM 755 N N . ARG A 1 97 ? 2.449 7.823 14.611 1.00 88.19 97 ARG A N 1
ATOM 756 C CA . ARG A 1 97 ? 1.863 6.497 14.881 1.00 88.19 97 ARG A CA 1
ATOM 757 C C . ARG A 1 97 ? 1.358 5.791 13.617 1.00 88.19 97 ARG A C 1
ATOM 759 O O . ARG A 1 97 ? 0.577 4.851 13.719 1.00 88.19 97 ARG A O 1
ATOM 766 N N . THR A 1 98 ? 1.842 6.192 12.440 1.00 93.38 98 THR A N 1
ATOM 767 C CA . THR A 1 98 ? 1.408 5.623 11.160 1.00 93.38 98 THR A CA 1
ATOM 768 C C . THR A 1 98 ? 2.044 4.248 10.936 1.00 93.38 98 THR A C 1
ATOM 770 O O . THR A 1 98 ? 3.272 4.127 11.017 1.00 93.38 98 THR A O 1
ATOM 773 N N . PRO A 1 99 ? 1.255 3.203 10.637 1.00 94.56 99 PRO A N 1
ATOM 774 C CA . PRO A 1 99 ? 1.783 1.901 10.250 1.00 94.56 99 PRO A CA 1
ATOM 775 C C . PRO A 1 99 ? 2.590 1.997 8.953 1.00 94.56 99 PRO A C 1
ATOM 777 O O . PRO A 1 99 ? 2.160 2.632 7.990 1.00 94.56 99 PRO A O 1
ATOM 780 N N . VAL A 1 100 ? 3.747 1.344 8.923 1.00 94.56 100 VAL A N 1
ATOM 781 C CA . VAL A 1 100 ? 4.588 1.200 7.735 1.00 94.56 100 VAL A CA 1
ATOM 782 C C . VAL A 1 100 ? 4.456 -0.229 7.229 1.00 94.56 100 VAL A C 1
ATOM 784 O O . VAL A 1 100 ? 4.845 -1.174 7.916 1.00 94.56 100 VAL A O 1
ATOM 787 N N . ILE A 1 101 ? 3.895 -0.374 6.034 1.00 95.06 101 ILE A N 1
ATOM 788 C CA . ILE A 1 101 ? 3.692 -1.648 5.353 1.00 95.06 101 ILE A CA 1
ATOM 789 C C . ILE A 1 101 ? 4.778 -1.825 4.296 1.00 95.06 101 ILE A C 1
ATOM 791 O O . ILE A 1 101 ? 4.916 -0.992 3.398 1.00 95.06 101 ILE A O 1
ATOM 795 N N . LEU A 1 102 ? 5.526 -2.922 4.385 1.00 93.62 102 LEU A N 1
ATOM 796 C CA . LEU A 1 102 ? 6.423 -3.358 3.324 1.00 93.62 102 LEU A CA 1
ATOM 797 C C . LEU A 1 102 ? 5.605 -4.122 2.282 1.00 93.62 102 LEU A C 1
ATOM 799 O O . LEU A 1 102 ? 5.039 -5.170 2.584 1.00 93.62 102 LEU A O 1
ATOM 803 N N . VAL A 1 103 ? 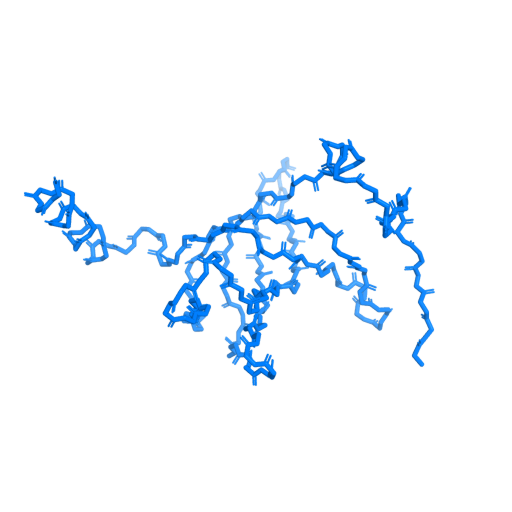5.516 -3.566 1.080 1.00 94.50 103 VAL A N 1
ATOM 804 C CA . VAL A 1 103 ? 4.671 -4.059 -0.008 1.00 94.50 103 VAL A CA 1
ATOM 805 C C . VAL A 1 103 ? 5.328 -5.255 -0.687 1.00 94.50 103 VAL A C 1
ATOM 807 O O . VAL A 1 103 ? 6.445 -5.153 -1.193 1.00 94.50 103 VAL A O 1
ATOM 810 N N . GLU A 1 104 ? 4.596 -6.364 -0.734 1.00 91.19 104 GLU A N 1
ATOM 811 C CA . GLU A 1 104 ? 4.964 -7.581 -1.464 1.00 91.19 104 GLU A CA 1
ATOM 812 C C . GLU A 1 104 ? 4.271 -7.616 -2.834 1.00 91.19 104 GLU A C 1
ATOM 814 O O . GLU A 1 104 ? 4.900 -7.922 -3.844 1.00 91.19 104 GLU A O 1
ATOM 819 N N . GLU A 1 105 ? 2.993 -7.228 -2.883 1.00 92.25 105 GLU A N 1
ATOM 820 C CA . GLU A 1 105 ? 2.173 -7.223 -4.097 1.00 92.25 105 GLU A CA 1
ATOM 821 C C . GLU A 1 105 ? 1.399 -5.909 -4.213 1.00 92.25 105 GLU A C 1
ATOM 823 O O . GLU A 1 105 ? 0.920 -5.369 -3.214 1.00 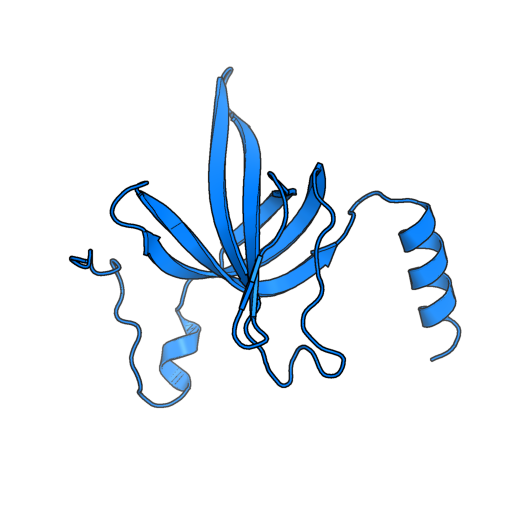92.25 105 GLU A O 1
ATOM 828 N N . ILE A 1 106 ? 1.238 -5.387 -5.431 1.00 93.06 106 ILE A N 1
ATOM 829 C CA . ILE A 1 106 ? 0.476 -4.158 -5.669 1.00 93.06 106 ILE A CA 1
ATOM 830 C C . ILE A 1 106 ? -0.219 -4.168 -7.026 1.00 93.06 106 ILE A C 1
ATOM 832 O O . ILE A 1 106 ? 0.356 -4.513 -8.055 1.00 93.06 106 ILE A O 1
ATOM 836 N N . THR A 1 107 ? -1.467 -3.716 -7.019 1.00 91.50 107 THR A N 1
ATOM 837 C CA . THR A 1 107 ? -2.248 -3.349 -8.194 1.00 91.50 107 THR A CA 1
ATOM 838 C C . THR A 1 107 ? -2.480 -1.843 -8.167 1.00 91.50 107 THR A C 1
ATOM 840 O O . THR A 1 107 ? -3.061 -1.302 -7.222 1.00 91.50 107 THR A O 1
ATOM 843 N N . LEU A 1 108 ? -2.013 -1.161 -9.211 1.00 91.12 108 LEU A N 1
ATOM 844 C CA . LEU A 1 108 ? -2.209 0.273 -9.394 1.00 91.12 108 LEU A CA 1
ATOM 845 C C . LEU A 1 108 ? -3.513 0.564 -10.139 1.00 91.12 108 LEU A C 1
ATOM 847 O O . LEU A 1 108 ? -3.917 -0.204 -11.008 1.00 91.12 108 LEU A O 1
ATOM 851 N N . GLU A 1 109 ? -4.110 1.721 -9.849 1.00 85.94 109 GLU A N 1
ATOM 852 C CA . GLU A 1 109 ? -5.217 2.309 -10.613 1.00 85.94 109 GLU A CA 1
ATOM 853 C C . GLU A 1 109 ? -6.406 1.357 -10.805 1.00 85.94 109 GLU A C 1
ATOM 855 O O . GLU A 1 109 ? -6.936 1.168 -11.901 1.00 85.94 109 GLU A O 1
ATOM 860 N N . ILE A 1 110 ? -6.843 0.745 -9.711 1.00 81.12 110 ILE A N 1
ATOM 861 C CA . ILE A 1 110 ? -7.959 -0.204 -9.724 1.00 81.12 110 ILE A CA 1
ATOM 862 C C . ILE A 1 110 ? -9.222 0.471 -10.222 1.00 81.12 110 ILE A C 1
ATOM 864 O O . ILE A 1 110 ? -9.567 1.575 -9.810 1.00 81.12 110 ILE A O 1
ATOM 868 N N . GLY A 1 111 ? -9.917 -0.215 -11.124 1.00 71.81 111 GLY A N 1
ATOM 869 C CA . GLY A 1 111 ? -11.094 0.335 -11.785 1.00 71.81 111 GLY A CA 1
ATOM 870 C C . GLY A 1 111 ? -10.766 1.283 -12.942 1.00 71.81 111 GLY A C 1
ATOM 871 O O . GLY A 1 111 ? -11.691 1.726 -13.621 1.00 71.81 111 GLY A O 1
ATOM 872 N N . ASN A 1 112 ? -9.489 1.554 -13.248 1.00 77.06 112 ASN A N 1
ATOM 873 C CA . ASN A 1 112 ? -9.132 2.271 -14.468 1.00 77.06 112 ASN A CA 1
ATOM 874 C C . ASN A 1 112 ? -9.383 1.381 -15.695 1.00 77.06 112 ASN A C 1
ATOM 876 O O . ASN A 1 112 ? -8.626 0.454 -15.996 1.00 77.06 112 ASN A O 1
ATOM 880 N N . GLN A 1 113 ? -10.442 1.705 -16.440 1.00 70.06 113 GLN A N 1
ATOM 881 C CA . GLN A 1 113 ? -10.847 0.963 -17.634 1.00 70.06 113 GLN A CA 1
ATOM 882 C C . GLN A 1 113 ? -9.745 0.893 -18.700 1.00 70.06 113 GLN A C 1
ATOM 884 O O . GLN A 1 113 ? -9.621 -0.127 -19.369 1.00 70.06 113 GLN A O 1
ATOM 889 N N . LYS A 1 114 ? -8.899 1.924 -18.828 1.00 69.38 114 LYS A N 1
ATOM 890 C CA . LYS A 1 114 ? -7.795 1.918 -19.801 1.00 69.38 114 LYS A CA 1
ATOM 891 C C . LYS A 1 114 ? -6.737 0.874 -19.450 1.00 69.38 114 LYS A C 1
ATOM 893 O O . LYS A 1 114 ? -6.238 0.192 -20.339 1.00 69.38 114 LYS A O 1
ATOM 898 N N . ILE A 1 115 ? -6.423 0.720 -18.162 1.00 66.00 115 ILE A N 1
ATOM 899 C CA . ILE A 1 115 ? -5.478 -0.305 -17.698 1.00 66.00 115 ILE A CA 1
ATOM 900 C C . ILE A 1 115 ? -6.066 -1.699 -17.863 1.00 66.00 115 ILE A C 1
ATOM 902 O O . ILE A 1 115 ? -5.353 -2.586 -18.316 1.00 66.00 115 ILE A O 1
ATOM 906 N N . ARG A 1 116 ? -7.363 -1.880 -17.587 1.00 63.53 116 ARG A N 1
ATOM 907 C CA . ARG A 1 116 ? -8.057 -3.151 -17.838 1.00 63.53 116 ARG A CA 1
ATOM 908 C C . ARG A 1 116 ? -7.929 -3.595 -19.299 1.00 63.53 116 ARG A C 1
ATOM 910 O O . ARG A 1 116 ? -7.650 -4.759 -19.559 1.00 63.53 116 ARG A O 1
ATOM 917 N N . THR A 1 117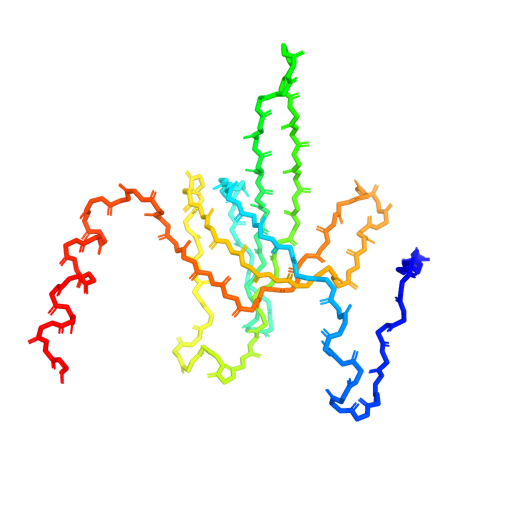 ? -8.111 -2.683 -20.253 1.00 65.75 117 THR A N 1
ATOM 918 C CA . THR A 1 117 ? -7.976 -3.013 -21.680 1.00 65.75 117 THR A CA 1
ATOM 919 C C . THR A 1 117 ? -6.543 -3.419 -22.037 1.00 65.75 117 THR A C 1
ATOM 921 O O . THR A 1 117 ? -6.344 -4.379 -22.779 1.00 65.75 117 THR A O 1
ATOM 924 N N . LEU A 1 118 ? -5.538 -2.735 -21.478 1.00 62.94 118 LEU A N 1
ATOM 925 C CA . LEU A 1 118 ? -4.125 -3.054 -21.709 1.00 62.94 118 LEU A CA 1
ATOM 926 C C . LEU A 1 118 ? -3.707 -4.387 -21.073 1.00 62.94 118 LEU A C 1
ATOM 928 O O . LEU A 1 118 ? -2.969 -5.147 -21.694 1.00 62.94 118 LEU A O 1
ATOM 932 N N . SER A 1 119 ? -4.180 -4.699 -19.864 1.00 59.28 119 SER A N 1
ATOM 933 C CA . SER A 1 119 ? -3.852 -5.961 -19.194 1.00 59.28 119 SER A CA 1
ATOM 934 C C . SER A 1 119 ? -4.484 -7.167 -19.886 1.00 59.28 119 SER A C 1
ATOM 936 O O . SER A 1 119 ? -3.824 -8.195 -20.022 1.00 59.28 119 SER A O 1
ATOM 938 N N . MET A 1 120 ? -5.711 -7.030 -20.401 1.00 58.16 120 MET A N 1
ATOM 939 C CA . MET A 1 120 ? -6.335 -8.068 -21.228 1.00 58.16 120 MET A CA 1
ATOM 940 C C . MET A 1 120 ? -5.563 -8.285 -22.536 1.00 58.16 120 MET A C 1
ATOM 942 O O . MET A 1 120 ? -5.339 -9.426 -22.916 1.00 58.16 120 MET A O 1
ATOM 946 N N . ALA A 1 121 ? -5.092 -7.222 -23.199 1.00 53.78 121 ALA A N 1
ATOM 947 C CA . ALA A 1 121 ? -4.322 -7.348 -24.441 1.00 53.78 121 ALA A CA 1
ATOM 948 C C . ALA A 1 121 ? -2.986 -8.097 -24.259 1.00 53.78 121 ALA A C 1
ATOM 950 O O . ALA A 1 121 ? -2.567 -8.826 -25.153 1.00 53.78 121 ALA A O 1
ATOM 951 N N . ILE A 1 122 ? -2.335 -7.951 -23.100 1.00 54.72 122 ILE A N 1
ATOM 952 C CA . ILE A 1 122 ? -1.080 -8.651 -22.782 1.00 54.72 122 ILE A CA 1
ATOM 953 C C . ILE A 1 122 ? -1.320 -10.149 -22.528 1.00 54.72 122 ILE A C 1
ATOM 955 O O . ILE A 1 122 ? -0.492 -10.960 -22.927 1.00 54.72 122 ILE A O 1
ATOM 959 N N . GLN A 1 123 ? -2.457 -10.533 -21.936 1.00 46.00 123 GLN A N 1
ATOM 960 C CA . GLN A 1 123 ? -2.803 -11.944 -21.692 1.00 46.00 123 GLN A CA 1
ATOM 961 C C . GLN A 1 123 ? -3.071 -12.755 -22.971 1.00 46.00 123 GLN A C 1
ATOM 963 O O . GLN A 1 123 ? -2.992 -13.976 -22.931 1.00 46.00 123 GLN A O 1
ATOM 968 N N . PHE A 1 124 ? -3.370 -12.107 -24.101 1.00 43.59 124 PHE A N 1
ATOM 969 C CA . PHE A 1 124 ? -3.551 -12.778 -25.399 1.00 43.59 124 PHE A CA 1
ATOM 970 C C . PHE A 1 124 ? -2.265 -12.851 -26.242 1.00 43.59 124 PHE A C 1
ATOM 972 O O . PHE A 1 124 ? -2.305 -13.327 -27.375 1.00 43.59 124 PHE A O 1
ATOM 979 N N . LEU A 1 125 ? -1.136 -12.364 -25.716 1.00 41.81 125 LEU A N 1
ATOM 980 C CA . LEU A 1 125 ? 0.172 -12.365 -26.385 1.00 41.81 125 LEU A CA 1
ATOM 981 C C . LEU A 1 125 ? 1.220 -13.237 -25.662 1.00 41.81 125 LEU A C 1
ATOM 983 O O . LEU A 1 125 ? 2.386 -13.230 -26.058 1.00 41.81 125 LEU A O 1
ATOM 987 N N . SER A 1 126 ? 0.814 -13.970 -24.622 1.00 41.50 126 SER A N 1
ATOM 988 C CA . SER A 1 126 ? 1.603 -14.973 -23.886 1.00 41.50 126 SER A CA 1
ATOM 989 C C . SER A 1 126 ? 1.017 -16.361 -24.080 1.00 41.50 126 SER A C 1
ATOM 991 O O . SER A 1 126 ? 1.809 -17.314 -24.218 1.00 41.50 126 SER A O 1
#

Organism: Sphaerobolus stellatus (strain SS14) (NCBI:txid990650)

Secondary structure (DSSP, 8-state):
-PPPPPSS---SS-GGGGGGSPEEEEEEEEEEEEEEETTEEEEEEEEEEEETTEEEEEEEEEEE-SSTT-TT----PPTT-EEEEEEEEEEE-TTT--EEEEEEEEEESTT-HHHHHHHHHHHT--

Foldseek 3Di:
DDFDDDPDDPDPDDPPVVPPFDKDKAKFWWADFWDADPLKIKTKTKGWDDDDNDIDIAIAIEIEDDDPLCPVGDDGADHGAIKIFMFGFPGQDDPVSHTYGYTPDMDHRPPPVVVVVVVVVVVVVD

Radius of gyration: 16.27 Å; chains: 1; bounding box: 41×34×46 Å